Protein AF-A0A1Y3BII6-F1 (afdb_monomer_lite)

Structure (mmCIF, N/CA/C/O backbone):
data_AF-A0A1Y3BII6-F1
#
_entry.id   AF-A0A1Y3BII6-F1
#
loop_
_atom_site.group_PDB
_atom_site.id
_atom_site.type_symbol
_atom_site.label_atom_id
_atom_site.label_alt_id
_atom_site.label_comp_id
_atom_site.label_asym_id
_atom_site.label_entity_id
_atom_site.label_seq_id
_atom_site.pdbx_PDB_ins_code
_atom_site.Cartn_x
_atom_site.Cartn_y
_atom_site.Cartn_z
_atom_site.occupancy
_atom_site.B_iso_or_equiv
_atom_site.auth_seq_id
_atom_site.auth_comp_id
_atom_site.auth_asym_id
_atom_site.auth_atom_id
_atom_site.pdbx_PDB_model_num
ATOM 1 N N . ALA A 1 1 ? -15.338 7.113 1.768 1.00 63.47 1 ALA A N 1
ATOM 2 C CA . ALA A 1 1 ? -16.116 5.867 1.966 1.00 63.47 1 ALA A CA 1
ATOM 3 C C . ALA A 1 1 ? -15.302 4.733 2.622 1.00 63.47 1 ALA A C 1
ATOM 5 O O . ALA A 1 1 ? -15.828 4.063 3.497 1.00 63.47 1 ALA A O 1
ATOM 6 N N . CYS A 1 2 ? -14.020 4.535 2.284 1.00 83.38 2 CYS A N 1
ATOM 7 C CA . CYS A 1 2 ? -13.176 3.432 2.789 1.00 83.38 2 CYS A CA 1
ATOM 8 C C . CYS A 1 2 ? -12.828 3.469 4.297 1.00 83.38 2 CYS A C 1
ATOM 10 O O . CYS A 1 2 ? -12.739 2.418 4.925 1.00 83.38 2 CYS A O 1
ATOM 12 N N . VAL A 1 3 ? -12.704 4.652 4.911 1.00 86.50 3 VAL A N 1
ATOM 13 C CA . VAL A 1 3 ? -12.413 4.792 6.357 1.00 86.50 3 VAL A CA 1
ATOM 14 C C . VAL A 1 3 ? -13.491 4.141 7.234 1.00 86.50 3 VAL A C 1
ATOM 16 O O . VAL A 1 3 ? -13.168 3.458 8.205 1.00 86.50 3 VAL A O 1
ATOM 19 N N . GLY A 1 4 ? -14.768 4.291 6.865 1.00 87.62 4 GLY A N 1
ATOM 20 C CA . GLY A 1 4 ? -15.891 3.712 7.609 1.00 87.62 4 GLY A CA 1
ATOM 2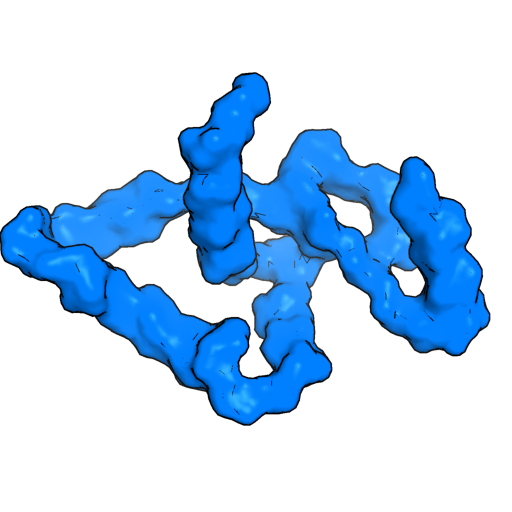1 C C . GLY A 1 4 ? -15.907 2.181 7.593 1.00 87.62 4 GLY A C 1
ATOM 22 O O . GLY A 1 4 ? -16.360 1.570 8.554 1.00 87.62 4 GLY A O 1
ATOM 23 N N . LEU A 1 5 ? -15.355 1.558 6.545 1.00 89.19 5 LEU A N 1
ATOM 24 C 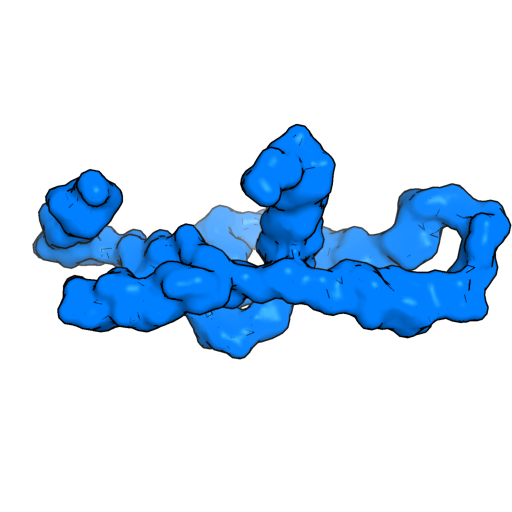CA . LEU A 1 5 ? -15.167 0.106 6.470 1.00 89.19 5 LEU A CA 1
ATOM 25 C C . LEU A 1 5 ? -13.931 -0.346 7.265 1.00 89.19 5 LEU A C 1
ATOM 27 O O . LEU A 1 5 ? -13.966 -1.358 7.964 1.00 89.19 5 LEU A O 1
ATOM 31 N N . ALA A 1 6 ? -12.846 0.424 7.185 1.00 90.44 6 ALA A N 1
ATOM 32 C CA . ALA A 1 6 ? -11.576 0.110 7.833 1.00 90.44 6 ALA A CA 1
ATOM 33 C C . ALA A 1 6 ? -11.643 0.185 9.368 1.00 90.44 6 ALA A C 1
ATOM 35 O O . ALA A 1 6 ? -11.008 -0.610 10.062 1.00 90.44 6 ALA A O 1
ATOM 36 N N . GLN A 1 7 ? -12.429 1.111 9.924 1.00 91.25 7 GLN A N 1
ATOM 37 C CA . GLN A 1 7 ? -12.538 1.306 11.374 1.00 91.25 7 GLN A CA 1
ATOM 38 C C . GLN A 1 7 ? -13.086 0.072 12.121 1.00 91.25 7 GLN A C 1
ATOM 40 O O . GLN A 1 7 ? -12.447 -0.358 13.086 1.00 91.25 7 GLN A O 1
ATOM 45 N N . PRO A 1 8 ? -14.215 -0.543 11.713 1.00 93.69 8 PRO A N 1
ATOM 46 C CA . PRO A 1 8 ? -14.685 -1.795 12.301 1.00 93.69 8 PRO A CA 1
ATOM 47 C C . PRO A 1 8 ? -13.682 -2.945 12.185 1.00 93.69 8 PRO A C 1
ATOM 49 O O . PRO A 1 8 ? -13.557 -3.727 13.123 1.00 93.69 8 PRO A O 1
ATOM 52 N N . LEU A 1 9 ? -12.967 -3.058 11.060 1.00 91.44 9 LEU A N 1
ATOM 53 C CA . LEU A 1 9 ? -11.956 -4.103 10.866 1.00 91.44 9 LEU A CA 1
ATOM 54 C C . LEU A 1 9 ? -10.799 -3.934 11.855 1.00 91.44 9 LEU A C 1
ATOM 56 O O . LEU A 1 9 ? -10.449 -4.876 12.563 1.00 91.44 9 LEU A O 1
ATOM 60 N N . LYS A 1 10 ? -10.295 -2.708 12.005 1.00 90.75 10 LYS A N 1
ATOM 61 C CA . LYS A 1 10 ? -9.259 -2.388 12.991 1.00 90.75 10 LYS A CA 1
ATOM 62 C C . LYS A 1 10 ? -9.713 -2.657 14.428 1.00 90.75 10 LYS A C 1
ATOM 64 O O . LYS A 1 10 ? -8.955 -3.225 15.207 1.00 90.75 10 LYS A O 1
ATOM 69 N N . LYS A 1 11 ? -10.959 -2.316 14.787 1.00 91.94 11 LYS A N 1
ATOM 70 C CA . LYS A 1 11 ? -11.523 -2.621 16.120 1.00 91.94 11 LYS A CA 1
ATOM 71 C C . LYS A 1 11 ? -11.599 -4.123 16.414 1.00 91.94 11 LYS A C 1
ATOM 73 O O . LYS A 1 11 ? -11.534 -4.508 17.574 1.00 91.94 11 LYS A O 1
ATOM 78 N N . ARG A 1 12 ? -11.725 -4.961 15.381 1.00 93.44 12 ARG A N 1
ATOM 79 C CA . ARG A 1 12 ? -11.701 -6.430 15.491 1.00 93.44 12 ARG A CA 1
ATOM 80 C C . ARG A 1 12 ? -10.285 -7.017 15.522 1.00 93.44 12 ARG A C 1
ATOM 82 O O . ARG A 1 12 ? -10.144 -8.232 15.545 1.00 93.44 12 ARG A O 1
ATOM 89 N N . GLY A 1 13 ? -9.252 -6.174 15.529 1.00 89.25 13 GLY A N 1
ATOM 90 C CA . GLY A 1 13 ? -7.853 -6.597 15.588 1.00 89.25 13 GLY A CA 1
ATOM 91 C C . GLY A 1 13 ? -7.218 -6.874 14.226 1.00 89.25 13 GLY A C 1
ATOM 92 O O . GLY A 1 13 ? -6.085 -7.342 14.185 1.00 89.25 13 GLY A O 1
ATOM 93 N N . HIS A 1 14 ? -7.900 -6.580 13.114 1.00 87.62 14 HIS A N 1
ATOM 94 C CA . HIS A 1 14 ? -7.280 -6.704 11.797 1.00 87.62 14 HIS A CA 1
ATOM 95 C C . HIS A 1 14 ? -6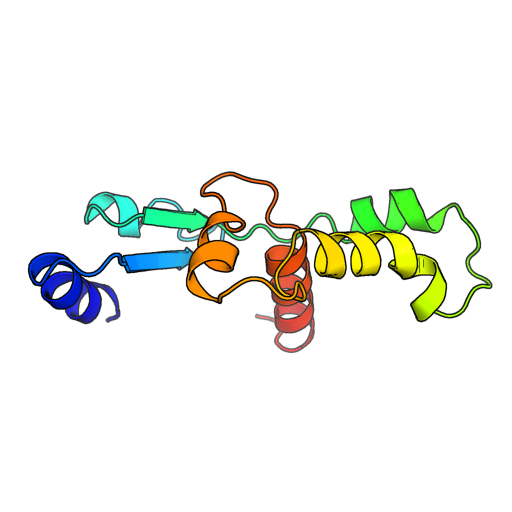.278 -5.574 11.558 1.00 87.62 14 HIS A C 1
ATOM 97 O O . HIS A 1 14 ? -6.566 -4.399 11.812 1.00 87.62 14 HIS A O 1
ATOM 103 N N . GLU A 1 15 ? -5.122 -5.926 11.003 1.00 86.19 15 GLU A N 1
ATOM 104 C CA . GLU A 1 15 ? -4.195 -4.949 10.453 1.00 86.19 15 GLU A CA 1
ATOM 105 C C . GLU A 1 15 ? -4.756 -4.400 9.137 1.00 86.19 15 GLU A C 1
ATOM 107 O O . GLU A 1 15 ? -5.084 -5.150 8.220 1.00 86.19 15 GLU A O 1
ATOM 112 N N . VAL A 1 16 ? -4.900 -3.076 9.061 1.00 88.81 16 VAL A N 1
ATOM 113 C CA . VAL A 1 16 ? -5.399 -2.380 7.873 1.00 88.81 16 VAL A CA 1
ATOM 114 C C . VAL A 1 16 ? -4.350 -1.377 7.423 1.00 88.81 16 VAL A C 1
ATOM 116 O O . VAL A 1 16 ? -3.976 -0.478 8.182 1.00 88.81 16 VAL A O 1
ATOM 119 N N . ILE A 1 17 ? -3.903 -1.542 6.182 1.00 88.12 17 ILE A N 1
ATOM 120 C CA . ILE A 1 17 ? -2.890 -0.713 5.535 1.00 88.12 17 ILE A CA 1
ATOM 121 C C . ILE A 1 17 ? -3.544 -0.039 4.328 1.00 88.12 17 ILE A C 1
ATOM 123 O O . ILE A 1 17 ? -4.134 -0.712 3.482 1.00 88.12 17 ILE A O 1
ATOM 127 N N . PHE A 1 18 ? -3.461 1.288 4.258 1.00 87.12 18 PHE A N 1
ATOM 128 C CA . PHE A 1 18 ? -3.937 2.060 3.115 1.00 87.12 18 PHE A CA 1
ATOM 129 C C . PHE A 1 18 ? -2.808 2.256 2.112 1.00 87.12 18 PHE A C 1
ATOM 131 O O . PHE A 1 18 ? -1.777 2.834 2.439 1.00 87.12 18 PHE A O 1
ATOM 138 N N . VAL A 1 19 ? -3.027 1.805 0.882 1.00 84.31 19 VAL A N 1
ATOM 139 C CA . VAL A 1 19 ? -2.147 2.097 -0.250 1.00 84.31 19 VAL A CA 1
ATOM 140 C C . VAL A 1 19 ? -2.693 3.335 -0.951 1.00 84.31 19 VAL A C 1
ATOM 142 O O . VAL A 1 19 ? -3.862 3.357 -1.337 1.00 84.31 19 VAL A O 1
ATOM 145 N N . THR A 1 20 ? -1.880 4.380 -1.065 1.00 82.44 20 THR A N 1
ATOM 146 C CA . THR A 1 20 ? -2.322 5.699 -1.534 1.00 82.44 20 THR A CA 1
ATOM 147 C C . THR A 1 20 ? -1.264 6.370 -2.402 1.00 82.44 20 THR A C 1
ATOM 149 O O . THR A 1 20 ? -0.112 5.967 -2.364 1.00 82.44 20 THR A O 1
ATOM 152 N N . ASN A 1 21 ? -1.624 7.391 -3.177 1.00 80.81 21 ASN A N 1
ATOM 153 C CA . ASN A 1 21 ? -0.648 8.230 -3.876 1.00 80.81 21 ASN A CA 1
ATOM 154 C C . ASN A 1 21 ? -0.199 9.420 -3.004 1.00 80.81 21 ASN A C 1
ATOM 156 O O . ASN A 1 21 ? -0.763 9.673 -1.935 1.00 80.81 21 ASN A O 1
ATOM 160 N N . GLU A 1 22 ? 0.793 10.175 -3.485 1.00 80.81 22 GLU A N 1
ATOM 161 C CA . GLU A 1 22 ? 1.341 11.343 -2.778 1.00 80.81 22 GLU A CA 1
ATOM 162 C C . GLU A 1 22 ? 0.291 12.426 -2.474 1.00 80.81 22 GLU A C 1
ATOM 164 O O . GLU A 1 22 ? 0.356 13.045 -1.415 1.00 80.81 22 GLU A O 1
ATOM 169 N N . PHE A 1 23 ? -0.719 12.616 -3.333 1.00 80.38 23 PHE A N 1
ATOM 170 C CA . PHE A 1 23 ? -1.768 13.628 -3.130 1.00 80.38 23 PHE A CA 1
ATOM 171 C C . PHE A 1 23 ? -2.600 13.395 -1.866 1.00 80.38 23 PHE A C 1
ATOM 173 O O . PHE A 1 23 ? -3.048 14.352 -1.237 1.00 80.38 23 PHE A O 1
ATOM 180 N N . PHE A 1 24 ? -2.810 12.134 -1.493 1.00 82.12 24 PHE A N 1
ATOM 181 C CA . PHE A 1 24 ? -3.600 11.754 -0.321 1.00 82.12 24 PHE A CA 1
ATOM 182 C C . PHE A 1 24 ? -2.732 11.335 0.876 1.00 82.12 24 PHE A C 1
ATOM 184 O O . PHE A 1 24 ? -3.272 10.852 1.874 1.00 82.12 24 PHE A O 1
ATOM 191 N N . SER A 1 25 ? -1.413 11.539 0.807 1.00 84.69 25 SER A N 1
ATOM 192 C CA . SER A 1 25 ? -0.477 11.216 1.889 1.00 84.69 25 SER A CA 1
ATOM 193 C C . SER A 1 25 ? -0.902 11.843 3.225 1.00 84.69 25 SER A C 1
ATOM 195 O O . SER A 1 25 ? -1.218 13.033 3.301 1.00 84.69 25 SER A O 1
ATOM 197 N N . GLY A 1 26 ? -0.902 11.044 4.292 1.00 84.00 26 GLY A N 1
ATOM 198 C CA . GLY A 1 26 ? -1.256 11.458 5.653 1.00 84.00 26 GLY A CA 1
ATOM 199 C C . GLY A 1 26 ? -2.758 11.652 5.891 1.00 84.00 26 GLY A C 1
ATOM 200 O O . GLY A 1 26 ? -3.169 12.133 6.952 1.00 84.00 26 GLY A O 1
ATOM 201 N N . THR A 1 27 ? -3.614 11.324 4.920 1.00 88.81 27 THR A N 1
ATOM 202 C CA . THR A 1 27 ? -5.075 11.443 5.072 1.00 88.81 27 THR A CA 1
ATOM 203 C C . THR A 1 27 ? -5.635 10.385 6.024 1.00 88.81 27 THR A C 1
ATOM 205 O O . THR A 1 27 ? -6.525 10.679 6.824 1.00 88.81 27 THR A O 1
ATOM 208 N N . TYR A 1 28 ? -5.121 9.163 5.956 1.00 89.25 28 TYR A N 1
ATOM 209 C CA . TYR A 1 28 ? -5.547 7.981 6.705 1.00 89.25 28 TYR A CA 1
ATOM 210 C C . TYR A 1 28 ? -4.787 7.796 8.032 1.00 89.25 28 TYR A C 1
ATOM 212 O O . TYR A 1 28 ? -5.365 7.269 8.989 1.00 89.25 28 TYR A O 1
ATOM 220 N N . GLU A 1 29 ? -3.561 8.310 8.148 1.00 86.62 29 GLU A N 1
ATOM 221 C CA . GLU A 1 29 ? -2.785 8.383 9.394 1.00 86.62 29 GLU A CA 1
ATOM 222 C C . GLU A 1 29 ? -3.533 9.163 10.478 1.00 86.62 29 GLU A C 1
ATOM 224 O O . GLU A 1 29 ? -3.531 8.766 11.643 1.00 86.62 29 GLU A O 1
ATOM 229 N N . LYS A 1 30 ? -4.278 10.211 10.099 1.00 87.75 30 LYS A N 1
ATOM 230 C CA . LYS A 1 30 ? -5.151 10.982 11.010 1.00 87.75 30 LYS A CA 1
ATOM 231 C C . LYS A 1 30 ? -6.227 10.126 11.683 1.00 87.75 30 LYS A C 1
ATOM 233 O O . LYS A 1 30 ? -6.702 10.462 12.763 1.00 87.75 30 LYS A O 1
ATOM 238 N N . PHE A 1 31 ? -6.607 9.010 11.063 1.00 87.44 31 PHE A N 1
ATOM 239 C CA . PHE A 1 31 ? -7.540 8.026 11.620 1.00 87.44 31 PHE A CA 1
ATOM 240 C C . PHE A 1 31 ? -6.810 6.836 12.281 1.00 87.44 31 PHE A C 1
ATOM 242 O O . PHE A 1 31 ? -7.432 5.848 12.689 1.00 87.44 31 PHE A O 1
ATOM 249 N N . GLY A 1 32 ? -5.484 6.932 12.404 1.00 87.19 32 GLY A N 1
ATOM 250 C CA . GLY A 1 32 ? -4.588 5.958 13.014 1.00 87.19 32 GLY A CA 1
ATOM 251 C C . GLY A 1 32 ? -4.294 4.738 12.143 1.00 87.19 32 GLY A C 1
ATOM 252 O O . GLY A 1 32 ? -3.939 3.694 12.694 1.00 87.19 32 GLY A O 1
ATOM 253 N N . PHE A 1 33 ? -4.524 4.789 10.831 1.00 90.56 33 PHE A N 1
ATOM 254 C CA . PHE A 1 33 ? -4.169 3.681 9.939 1.00 90.56 33 PHE A CA 1
ATOM 255 C C . PHE A 1 33 ? -2.721 3.788 9.463 1.00 90.56 33 PHE A C 1
ATOM 257 O O . PHE A 1 33 ? -2.177 4.885 9.386 1.00 90.56 33 PHE A O 1
ATOM 264 N N . LYS A 1 34 ? -2.110 2.643 9.135 1.00 87.50 34 LYS A N 1
ATOM 265 C CA . LYS A 1 34 ? -0.813 2.613 8.451 1.00 87.50 34 LYS A CA 1
ATOM 266 C C . LYS A 1 34 ? -1.014 2.996 6.988 1.00 87.50 34 LYS A C 1
ATOM 268 O O . LYS A 1 34 ? -1.976 2.538 6.367 1.00 87.50 34 LYS A O 1
ATOM 273 N N . GLU A 1 35 ? -0.095 3.778 6.440 1.00 86.81 35 GLU A N 1
ATOM 274 C CA . GLU A 1 35 ? -0.114 4.191 5.040 1.00 86.81 35 GLU A CA 1
ATOM 275 C C . GLU A 1 35 ? 1.122 3.716 4.283 1.00 86.81 35 GLU A C 1
ATOM 277 O O . GLU A 1 35 ? 2.240 3.714 4.800 1.00 86.81 35 GLU A O 1
ATOM 282 N N . ILE A 1 36 ? 0.908 3.357 3.022 1.00 84.31 36 ILE A N 1
ATOM 283 C CA . ILE A 1 36 ? 1.951 3.131 2.033 1.00 84.31 36 ILE A CA 1
ATOM 284 C C . ILE A 1 36 ? 1.693 4.103 0.896 1.00 84.31 36 ILE A C 1
ATOM 286 O O . ILE A 1 36 ? 0.761 3.935 0.107 1.00 84.31 36 ILE A O 1
ATOM 290 N N . VAL A 1 37 ? 2.526 5.138 0.845 1.00 82.44 37 VAL A N 1
ATOM 291 C CA . VAL A 1 37 ? 2.481 6.147 -0.205 1.00 82.44 37 VAL A CA 1
ATOM 292 C C . VAL A 1 37 ? 3.248 5.616 -1.409 1.00 82.44 37 VAL A C 1
ATOM 294 O O . VAL A 1 37 ? 4.478 5.540 -1.402 1.00 82.44 37 VAL A O 1
ATOM 297 N N . LEU A 1 38 ? 2.500 5.228 -2.433 1.00 75.81 38 LEU A N 1
ATOM 298 C CA . LEU A 1 38 ? 3.012 4.971 -3.763 1.00 75.81 38 LEU A CA 1
ATOM 299 C C . LEU A 1 38 ? 3.436 6.293 -4.378 1.00 75.81 38 LEU A C 1
ATOM 301 O O . LEU A 1 38 ? 2.678 7.269 -4.427 1.00 75.81 38 LEU A O 1
ATOM 305 N N . LYS A 1 39 ? 4.669 6.305 -4.854 1.00 71.00 39 LYS A N 1
ATOM 306 C CA . LYS A 1 39 ? 5.205 7.418 -5.622 1.00 71.00 39 LYS A CA 1
ATOM 307 C C . LYS A 1 39 ? 5.100 7.019 -7.079 1.00 71.00 39 LYS A C 1
ATOM 309 O O . LYS A 1 39 ? 5.245 5.835 -7.386 1.00 71.00 39 LYS A O 1
ATOM 314 N N . SER A 1 40 ? 4.882 7.990 -7.970 1.00 64.25 40 SER A N 1
ATOM 315 C CA . SER A 1 40 ? 5.216 7.715 -9.373 1.00 64.25 40 SER A CA 1
ATOM 316 C C . SER A 1 40 ? 6.673 7.286 -9.335 1.00 64.25 40 SER A C 1
ATOM 318 O O . SER A 1 40 ? 7.507 8.005 -8.759 1.00 64.25 40 SER A O 1
ATOM 320 N N . ALA A 1 41 ? 6.963 6.064 -9.771 1.00 58.56 41 ALA A N 1
ATOM 321 C CA . ALA A 1 41 ? 8.334 5.630 -9.734 1.00 58.56 41 ALA A CA 1
ATOM 322 C C . ALA A 1 41 ? 9.096 6.634 -10.591 1.00 58.56 41 ALA A C 1
ATOM 324 O O . ALA A 1 41 ? 8.629 7.143 -11.613 1.00 58.56 41 ALA A O 1
ATOM 325 N N . LYS A 1 42 ? 10.338 6.892 -10.209 1.00 53.19 42 LYS A N 1
ATOM 326 C CA . LYS A 1 42 ? 11.299 7.328 -11.206 1.00 53.19 42 LYS A CA 1
ATOM 327 C C . LYS A 1 42 ? 11.549 6.126 -12.128 1.00 53.19 42 LYS A C 1
ATOM 329 O O . LYS A 1 42 ? 12.677 5.657 -12.202 1.00 53.19 42 LYS A O 1
ATOM 334 N N . VAL A 1 43 ? 10.515 5.598 -12.797 1.00 49.84 43 VAL A N 1
ATOM 335 C CA . VAL A 1 43 ? 10.636 4.610 -13.871 1.00 49.84 43 VAL A CA 1
ATOM 336 C C . VAL A 1 43 ? 11.589 5.188 -14.892 1.00 49.84 43 VAL A C 1
ATOM 338 O O . VAL A 1 43 ? 12.485 4.485 -15.316 1.00 49.84 43 VAL A O 1
ATOM 341 N N . GLU A 1 44 ? 11.542 6.500 -15.142 1.00 49.03 44 GLU A N 1
ATOM 342 C CA . GLU A 1 44 ? 12.584 7.178 -15.904 1.00 49.03 44 GLU A CA 1
ATOM 343 C C . GLU A 1 44 ? 13.996 7.041 -15.317 1.00 49.03 44 GLU A C 1
ATOM 345 O O . GLU A 1 44 ? 14.911 6.880 -16.103 1.00 49.03 44 GLU A O 1
ATOM 350 N N . GLN A 1 45 ? 14.243 7.098 -14.000 1.00 51.28 45 GLN A N 1
ATOM 351 C CA . GLN A 1 45 ? 15.607 6.900 -13.470 1.00 51.28 45 GLN A CA 1
ATOM 352 C C . GLN A 1 45 ? 16.015 5.432 -13.422 1.00 51.28 45 GLN A C 1
ATOM 354 O O . GLN A 1 45 ? 17.170 5.147 -13.703 1.00 51.28 45 GLN A O 1
ATOM 359 N N . ILE A 1 46 ? 15.101 4.507 -13.124 1.00 52.47 46 ILE A N 1
ATOM 360 C CA . ILE A 1 46 ? 15.373 3.062 -13.157 1.00 52.47 46 ILE A CA 1
ATOM 361 C C . ILE A 1 46 ? 15.614 2.614 -14.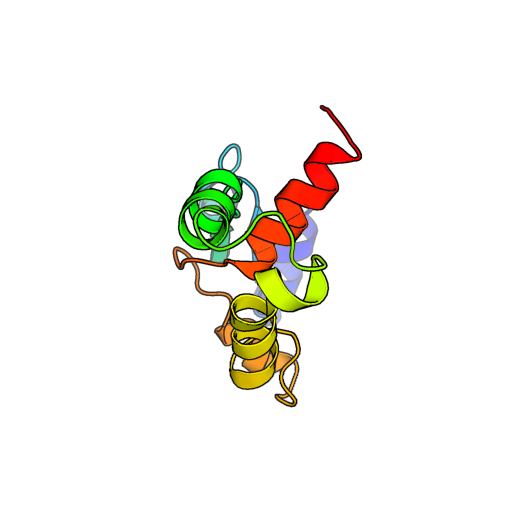608 1.00 52.47 46 ILE A C 1
ATOM 363 O O . ILE A 1 46 ? 16.552 1.868 -14.883 1.00 52.47 46 ILE A O 1
ATOM 367 N N . MET A 1 47 ? 14.828 3.129 -15.558 1.00 50.81 47 MET A N 1
ATOM 368 C CA . MET A 1 47 ? 15.014 2.916 -16.993 1.00 50.81 47 MET A CA 1
ATOM 369 C C . MET A 1 47 ? 16.189 3.711 -17.563 1.00 50.81 47 MET A C 1
ATOM 371 O O . MET A 1 47 ? 16.812 3.203 -18.478 1.00 50.81 47 MET A O 1
ATOM 375 N N . LYS A 1 48 ? 16.560 4.895 -17.052 1.00 52.47 48 LYS A N 1
ATOM 376 C CA . LYS A 1 48 ? 17.775 5.620 -17.492 1.00 52.47 48 LYS A CA 1
ATOM 377 C C . LYS A 1 48 ? 19.053 4.999 -16.918 1.00 52.47 48 LYS A C 1
ATOM 379 O O . LYS A 1 48 ? 20.015 4.853 -17.658 1.00 52.47 48 LYS A O 1
ATOM 384 N N . GLN A 1 49 ? 19.061 4.565 -15.653 1.00 50.59 49 GLN A N 1
ATOM 385 C CA . GLN A 1 49 ? 20.205 3.862 -15.048 1.00 50.59 49 GLN A CA 1
ATOM 386 C C . GLN A 1 49 ? 20.450 2.487 -15.682 1.00 50.59 49 GLN A C 1
ATOM 388 O O . GLN A 1 49 ? 21.601 2.072 -15.789 1.00 50.59 49 GLN A O 1
ATOM 393 N N . ASN A 1 50 ? 19.397 1.795 -16.132 1.00 47.53 50 ASN A N 1
ATOM 394 C CA . ASN A 1 50 ? 19.535 0.515 -16.838 1.00 47.53 50 ASN A CA 1
ATOM 395 C C . ASN A 1 50 ? 19.538 0.651 -18.373 1.00 47.53 50 ASN A C 1
ATOM 397 O O . ASN A 1 50 ? 19.992 -0.259 -19.058 1.00 47.53 50 ASN A O 1
ATOM 401 N N . GLY A 1 51 ? 19.060 1.770 -18.922 1.00 45.56 51 GLY A N 1
ATOM 402 C CA . GLY A 1 51 ? 18.890 2.014 -20.360 1.00 45.56 51 GLY A CA 1
ATOM 403 C C . GLY A 1 51 ? 20.134 2.527 -21.079 1.00 45.56 51 GLY A C 1
ATOM 404 O O . GLY A 1 51 ? 20.167 2.507 -22.305 1.00 45.56 51 GLY A O 1
ATOM 405 N N . GLU A 1 52 ? 21.190 2.907 -20.355 1.00 46.16 52 GLU A N 1
ATOM 406 C CA . GLU A 1 52 ? 22.516 3.104 -20.964 1.00 46.16 52 GLU A CA 1
ATOM 407 C C . GLU A 1 52 ? 23.199 1.780 -21.349 1.00 46.16 52 GLU A C 1
ATOM 409 O O . GLU A 1 52 ? 24.222 1.788 -22.034 1.00 46.16 52 GLU A O 1
ATOM 414 N N . LYS A 1 53 ? 22.634 0.623 -20.974 1.00 48.34 53 LYS A N 1
ATOM 415 C CA . LYS A 1 53 ? 23.125 -0.686 -21.415 1.00 48.34 53 LYS A CA 1
ATOM 416 C C . LYS A 1 53 ? 22.164 -1.302 -22.432 1.00 48.34 53 LYS A C 1
ATOM 418 O O . LYS A 1 53 ? 21.271 -2.062 -22.086 1.00 48.34 53 LYS A O 1
ATOM 423 N N . ASN A 1 54 ? 22.440 -0.988 -23.698 1.00 50.03 54 ASN A N 1
ATOM 424 C CA . ASN A 1 54 ? 21.984 -1.678 -24.908 1.00 50.03 54 ASN A CA 1
ATOM 425 C C . ASN A 1 54 ? 20.473 -1.632 -25.200 1.00 50.03 54 ASN A C 1
ATOM 427 O O . ASN A 1 54 ? 19.728 -2.572 -24.937 1.00 50.03 54 ASN A O 1
ATOM 431 N N . LEU A 1 55 ? 20.070 -0.577 -25.913 1.00 50.97 55 LEU A N 1
ATOM 432 C CA . LEU A 1 55 ? 18.776 -0.423 -26.598 1.00 50.97 55 LEU A CA 1
ATOM 433 C C . LEU A 1 55 ? 18.458 -1.520 -27.645 1.00 50.97 55 LEU A C 1
ATOM 435 O O . LEU A 1 55 ? 17.362 -1.524 -28.196 1.00 50.97 55 LEU A O 1
ATOM 439 N N . GLU A 1 56 ? 19.381 -2.449 -27.919 1.00 55.16 56 GLU A N 1
ATOM 440 C CA . GLU A 1 56 ? 19.192 -3.566 -28.858 1.00 55.16 56 GLU A CA 1
ATOM 441 C C . GLU A 1 56 ? 18.698 -4.870 -28.199 1.00 55.16 56 GLU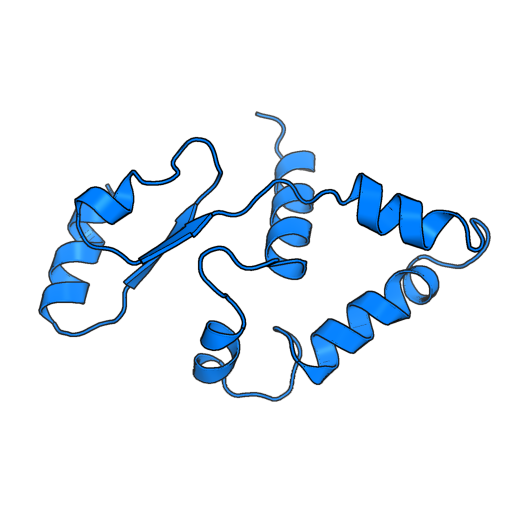 A C 1
ATOM 443 O O . GLU A 1 56 ? 18.313 -5.806 -28.903 1.00 55.16 56 GLU A O 1
ATOM 448 N N . GLU A 1 57 ? 18.675 -4.974 -26.864 1.00 55.19 57 GLU A N 1
ATOM 449 C CA . GLU A 1 57 ? 18.207 -6.194 -26.196 1.00 55.19 57 GLU A CA 1
ATOM 450 C C . GLU A 1 57 ? 16.691 -6.205 -25.953 1.00 55.19 57 GLU A C 1
ATOM 452 O O . GLU A 1 57 ? 16.094 -5.238 -25.480 1.00 55.19 57 GLU A O 1
ATOM 457 N N . HIS A 1 58 ? 16.068 -7.358 -26.227 1.00 58.31 58 HIS A N 1
ATOM 458 C CA . HIS A 1 58 ? 14.648 -7.601 -25.973 1.00 58.31 58 HIS A CA 1
ATOM 459 C C . HIS A 1 58 ? 14.274 -7.214 -24.521 1.00 58.31 58 HIS A C 1
ATOM 461 O O . HIS A 1 58 ? 15.004 -7.603 -23.603 1.00 58.31 58 HIS A O 1
ATOM 467 N N . PRO A 1 59 ? 13.129 -6.535 -24.276 1.00 52.31 59 PRO A N 1
ATOM 468 C CA . PRO A 1 59 ? 12.729 -5.992 -22.964 1.00 52.31 59 PRO A CA 1
ATOM 469 C C . PRO A 1 59 ? 12.814 -6.972 -21.783 1.00 52.31 59 PRO A C 1
ATOM 471 O O . PRO A 1 59 ? 13.022 -6.588 -20.633 1.00 52.31 59 PRO A O 1
ATOM 474 N N . SER A 1 60 ? 12.672 -8.270 -22.061 1.00 58.50 60 SER A N 1
ATOM 475 C CA . SER A 1 60 ? 12.803 -9.334 -21.061 1.00 58.50 60 SER A CA 1
ATOM 476 C C . SER A 1 60 ? 14.216 -9.468 -20.476 1.00 58.50 60 SER A C 1
ATOM 478 O O . SER A 1 60 ? 14.346 -9.892 -19.328 1.00 58.50 60 SER A O 1
ATOM 480 N N . LYS A 1 61 ? 15.265 -9.109 -21.227 1.00 59.56 61 LYS A N 1
ATOM 481 C CA . LYS A 1 61 ? 16.665 -9.151 -20.774 1.00 59.56 61 LYS A CA 1
ATOM 482 C C . LYS A 1 61 ? 17.074 -7.876 -20.047 1.00 59.56 61 LYS A C 1
ATOM 484 O O . LYS A 1 61 ? 17.675 -7.956 -18.979 1.00 59.56 61 LYS A O 1
ATOM 489 N N . SER A 1 62 ? 16.671 -6.717 -20.559 1.00 58.12 62 SER A N 1
ATOM 490 C CA . SER A 1 62 ? 16.951 -5.412 -19.946 1.00 58.12 62 SER A CA 1
ATOM 491 C C . SER A 1 62 ? 16.254 -5.228 -18.590 1.00 58.12 62 SER A C 1
ATOM 493 O O . SER A 1 62 ? 16.752 -4.504 -17.731 1.00 58.12 62 SER A O 1
ATOM 495 N N . MET A 1 63 ? 15.165 -5.962 -18.332 1.00 62.78 63 MET A N 1
ATOM 496 C CA . MET A 1 63 ? 14.520 -6.025 -17.014 1.00 62.78 63 MET A CA 1
ATOM 497 C C . MET A 1 63 ? 14.958 -7.212 -16.138 1.00 62.78 63 MET A C 1
ATOM 499 O O . MET A 1 63 ? 14.429 -7.372 -15.039 1.00 62.78 63 MET A O 1
ATOM 503 N N . ALA A 1 64 ? 15.908 -8.055 -16.560 1.00 66.88 64 ALA A N 1
ATOM 504 C CA . ALA A 1 64 ? 16.242 -9.295 -15.843 1.00 66.88 64 ALA A CA 1
ATOM 505 C C . ALA A 1 64 ? 16.671 -9.065 -14.381 1.00 66.88 64 ALA A C 1
ATOM 507 O O . ALA A 1 64 ? 16.272 -9.819 -13.498 1.00 66.88 64 ALA A O 1
ATOM 508 N N . SER A 1 65 ? 17.422 -7.993 -14.106 1.00 65.12 65 SER A N 1
ATOM 509 C CA . SER A 1 65 ? 17.835 -7.611 -12.744 1.00 65.12 65 SER A CA 1
ATOM 510 C C . SER A 1 65 ? 16.638 -7.266 -11.845 1.00 65.12 65 SER A C 1
ATOM 512 O O . SER A 1 65 ? 16.550 -7.708 -10.700 1.00 65.12 65 SER A O 1
ATOM 514 N N . VAL A 1 66 ? 15.666 -6.542 -12.402 1.00 66.38 66 VAL A N 1
ATOM 515 C CA . VAL A 1 66 ? 14.425 -6.155 -11.722 1.00 66.38 66 VAL A CA 1
ATOM 516 C C . VAL A 1 66 ? 13.549 -7.393 -11.470 1.00 66.38 66 VAL A C 1
ATOM 518 O O . VAL A 1 66 ? 13.087 -7.613 -10.352 1.00 66.38 66 VAL A O 1
ATOM 521 N N . TRP A 1 67 ? 13.405 -8.274 -12.466 1.00 67.88 67 TRP A N 1
ATOM 522 C CA . TRP A 1 67 ? 12.673 -9.539 -12.326 1.00 67.88 67 TRP A CA 1
ATOM 523 C C . TRP A 1 67 ? 13.308 -10.505 -11.322 1.00 67.88 67 TRP A C 1
ATOM 525 O O . TRP A 1 67 ? 12.583 -11.181 -10.593 1.00 67.88 67 TRP A O 1
ATOM 535 N N . ASN A 1 68 ? 14.640 -10.570 -11.261 1.00 69.81 68 ASN A N 1
ATOM 536 C CA . ASN A 1 68 ? 15.348 -11.413 -10.297 1.00 69.81 68 ASN A CA 1
ATOM 537 C C . ASN A 1 68 ? 15.146 -10.908 -8.865 1.00 69.81 68 ASN A C 1
ATOM 539 O O . ASN A 1 68 ? 14.771 -11.704 -8.009 1.00 69.81 68 ASN A O 1
ATOM 543 N N . LYS A 1 69 ? 15.240 -9.591 -8.626 1.00 67.38 69 LYS A N 1
ATOM 544 C CA . LYS A 1 69 ? 14.886 -9.002 -7.323 1.00 67.38 69 LYS A CA 1
ATOM 545 C C . LYS A 1 69 ? 13.453 -9.343 -6.904 1.00 67.38 69 LYS A C 1
ATOM 547 O O . LYS A 1 69 ? 13.218 -9.720 -5.759 1.00 67.38 69 LYS A O 1
ATOM 552 N N . PHE A 1 70 ? 12.490 -9.279 -7.828 1.00 69.19 70 PHE A N 1
ATOM 553 C CA . PHE A 1 70 ? 11.100 -9.638 -7.520 1.00 69.19 70 PHE A CA 1
ATOM 554 C C . PHE A 1 70 ? 10.891 -11.126 -7.243 1.00 69.19 70 PHE A C 1
ATOM 556 O O . PHE A 1 70 ? 9.986 -11.474 -6.479 1.00 69.19 70 PHE A O 1
ATOM 563 N N . ARG A 1 71 ? 11.697 -11.991 -7.863 1.00 69.31 71 ARG A N 1
ATOM 564 C CA . ARG A 1 71 ? 11.654 -13.443 -7.667 1.00 69.31 71 ARG A CA 1
ATOM 565 C C . ARG A 1 71 ? 12.296 -13.866 -6.345 1.00 69.31 71 ARG A C 1
ATOM 567 O O . ARG A 1 71 ? 11.797 -14.795 -5.721 1.00 69.31 71 ARG A O 1
ATOM 574 N N . GLU A 1 72 ? 13.378 -13.219 -5.933 1.00 69.50 72 GLU A N 1
ATOM 575 C CA . GLU A 1 72 ? 14.127 -13.602 -4.730 1.00 69.50 72 GLU A CA 1
ATOM 576 C C . GLU A 1 72 ? 13.473 -13.042 -3.462 1.00 69.50 72 GLU A C 1
ATOM 578 O O . GLU A 1 72 ? 13.127 -13.805 -2.558 1.00 69.50 72 GLU A O 1
ATOM 583 N N . ASP A 1 73 ? 13.186 -11.737 -3.441 1.00 63.66 73 ASP A N 1
ATOM 584 C CA . ASP A 1 73 ? 12.769 -11.028 -2.224 1.00 63.66 73 ASP A CA 1
ATOM 585 C C . ASP A 1 73 ? 11.526 -10.150 -2.400 1.00 63.66 73 ASP A C 1
ATOM 587 O O . ASP A 1 73 ? 11.225 -9.323 -1.548 1.00 63.66 73 ASP A O 1
ATOM 591 N N . GLY A 1 74 ? 10.789 -10.324 -3.498 1.00 64.25 74 GLY A N 1
ATOM 592 C CA . GLY A 1 74 ? 9.607 -9.518 -3.791 1.00 64.25 74 GLY A CA 1
ATOM 593 C C . GLY A 1 74 ? 8.307 -10.307 -3.896 1.00 64.25 74 GLY A C 1
ATOM 594 O O . GLY A 1 74 ? 8.164 -11.454 -3.467 1.00 64.25 74 GLY A O 1
ATOM 595 N N . ILE A 1 75 ? 7.329 -9.675 -4.540 1.00 66.19 75 ILE A N 1
ATOM 596 C CA . ILE A 1 75 ? 5.953 -10.170 -4.666 1.00 66.19 75 ILE A CA 1
ATOM 597 C C . ILE A 1 75 ? 5.834 -11.506 -5.427 1.00 66.19 75 ILE A C 1
ATOM 599 O O . ILE A 1 75 ? 4.887 -12.267 -5.201 1.00 66.19 75 ILE A O 1
ATOM 603 N N . LEU A 1 76 ? 6.804 -11.812 -6.300 1.00 70.75 76 LEU A N 1
ATOM 604 C CA . LEU A 1 76 ? 6.862 -13.041 -7.101 1.00 70.75 76 LEU A CA 1
ATOM 605 C C . LEU A 1 76 ? 7.657 -14.161 -6.423 1.00 70.75 76 LEU A C 1
ATOM 607 O O . LEU A 1 76 ? 7.793 -15.241 -6.997 1.00 70.75 76 LEU A O 1
ATOM 611 N N . SER A 1 77 ? 8.171 -13.924 -5.217 1.00 74.50 77 SER A N 1
ATOM 612 C CA . SER A 1 77 ? 8.855 -14.954 -4.440 1.00 74.50 77 SER A CA 1
ATOM 613 C C . SER A 1 77 ? 7.920 -16.106 -4.067 1.00 74.50 77 SER A C 1
ATOM 615 O O . SER A 1 77 ? 6.693 -15.986 -4.090 1.00 74.50 77 SER A O 1
ATOM 617 N N . GLY A 1 78 ? 8.487 -17.247 -3.681 1.00 76.62 78 GLY A N 1
ATOM 618 C CA . GLY A 1 78 ? 7.717 -18.372 -3.138 1.00 76.62 78 GLY A CA 1
ATOM 619 C C . GLY A 1 78 ? 7.175 -18.139 -1.721 1.00 76.62 78 GLY A C 1
ATOM 620 O O . GLY A 1 78 ? 6.552 -19.040 -1.166 1.00 76.62 78 GLY A O 1
ATOM 621 N N . LYS A 1 79 ? 7.423 -16.965 -1.117 1.00 79.19 79 LYS A N 1
ATOM 622 C CA . LYS A 1 79 ? 7.062 -16.671 0.276 1.00 79.19 79 LYS A CA 1
ATOM 623 C C . LYS A 1 79 ? 5.532 -16.618 0.465 1.00 79.19 79 LYS A C 1
ATOM 625 O O . LYS A 1 79 ? 4.808 -16.225 -0.460 1.00 79.19 79 LYS A O 1
ATOM 630 N N . PRO A 1 80 ? 5.007 -16.979 1.648 1.00 78.56 80 PRO A N 1
ATOM 631 C CA . PRO A 1 80 ? 3.598 -16.789 1.981 1.00 78.56 80 PRO A CA 1
ATOM 632 C C . PRO A 1 80 ? 3.148 -15.334 1.796 1.00 78.56 80 PRO A C 1
ATOM 634 O O . PRO A 1 80 ? 3.894 -14.397 2.078 1.00 78.56 80 PRO A O 1
ATOM 637 N N . SER A 1 81 ? 1.895 -15.123 1.380 1.00 73.25 81 SER A N 1
ATOM 638 C CA . SER A 1 81 ? 1.356 -13.780 1.096 1.00 73.25 81 SER A CA 1
ATOM 639 C C . SER A 1 81 ? 1.465 -12.804 2.273 1.00 73.25 81 SER A C 1
ATOM 641 O O . SER A 1 81 ? 1.621 -11.608 2.059 1.00 73.25 81 SER A O 1
ATOM 643 N N . ILE A 1 82 ? 1.403 -13.305 3.511 1.00 72.19 82 ILE A N 1
ATOM 644 C CA . ILE A 1 82 ? 1.529 -12.485 4.723 1.00 72.19 82 ILE A CA 1
ATOM 645 C C . ILE A 1 82 ? 2.957 -11.973 4.946 1.00 72.19 82 ILE A C 1
ATOM 647 O O . ILE A 1 82 ? 3.143 -10.861 5.429 1.00 72.19 82 ILE A O 1
ATOM 651 N N . GLU A 1 83 ? 3.965 -12.753 4.560 1.00 71.38 83 GLU A N 1
ATOM 652 C CA . GLU A 1 83 ? 5.371 -12.351 4.646 1.00 71.38 83 GLU A CA 1
ATOM 653 C C . GLU A 1 83 ? 5.699 -11.344 3.547 1.00 71.38 83 GLU A C 1
ATOM 655 O O . GLU A 1 83 ? 6.336 -10.332 3.814 1.00 71.38 83 GLU A O 1
ATOM 660 N N . LYS A 1 84 ? 5.145 -11.541 2.346 1.00 73.31 84 LYS A N 1
ATOM 661 C CA . LYS A 1 84 ? 5.282 -10.597 1.226 1.00 73.31 84 LYS A CA 1
ATOM 662 C C . LYS A 1 84 ? 4.735 -9.204 1.530 1.00 73.31 84 LYS A C 1
ATOM 664 O O . LYS A 1 84 ? 5.216 -8.224 0.977 1.00 73.31 84 LYS A O 1
ATOM 669 N N . ILE A 1 85 ? 3.729 -9.090 2.402 1.00 70.50 85 ILE A N 1
ATOM 670 C CA . ILE A 1 85 ? 3.214 -7.786 2.856 1.00 70.50 85 ILE A CA 1
ATOM 671 C C . ILE A 1 85 ? 4.274 -7.018 3.657 1.00 70.50 85 ILE A C 1
ATOM 673 O O . ILE A 1 85 ? 4.266 -5.792 3.647 1.00 70.50 85 ILE A O 1
ATOM 677 N N . GLN A 1 86 ? 5.218 -7.699 4.310 1.00 68.31 86 GLN A N 1
ATOM 678 C CA . GLN A 1 86 ? 6.298 -7.039 5.052 1.00 68.31 86 GLN A CA 1
ATOM 679 C C . GLN A 1 86 ? 7.336 -6.390 4.126 1.00 68.31 86 GLN A C 1
ATOM 681 O O . GLN A 1 86 ? 8.005 -5.436 4.532 1.00 68.31 86 GLN A O 1
ATOM 686 N N . ASP A 1 87 ? 7.4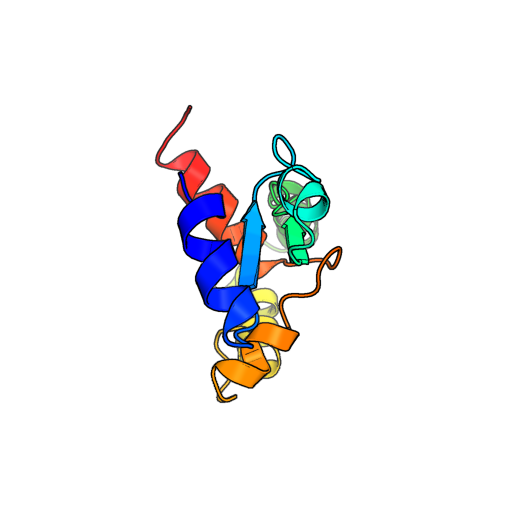32 -6.858 2.878 1.00 64.94 87 ASP A N 1
ATOM 687 C CA . ASP A 1 87 ? 8.270 -6.243 1.843 1.00 64.94 87 ASP A CA 1
ATOM 688 C C . ASP A 1 87 ? 7.704 -4.879 1.405 1.00 64.94 87 ASP A C 1
ATOM 690 O O . ASP A 1 87 ? 8.445 -4.006 0.950 1.00 64.94 87 ASP A O 1
ATOM 694 N N . PHE A 1 88 ? 6.405 -4.645 1.626 1.00 64.62 88 PHE A N 1
ATOM 695 C CA . PHE A 1 88 ? 5.762 -3.347 1.449 1.00 64.62 88 PHE A CA 1
ATOM 696 C C . PHE A 1 88 ? 6.014 -2.455 2.672 1.00 64.62 88 PHE A C 1
ATOM 698 O O . PHE A 1 88 ? 5.185 -2.317 3.576 1.00 64.62 88 PHE A O 1
ATOM 705 N N . LYS A 1 89 ? 7.192 -1.831 2.721 1.00 62.03 89 LYS A N 1
ATOM 706 C CA . LYS A 1 89 ? 7.554 -0.930 3.822 1.00 62.03 89 LYS A CA 1
ATOM 707 C C . LYS A 1 89 ? 6.903 0.441 3.637 1.00 62.03 89 LYS A C 1
ATOM 709 O O . LYS A 1 89 ? 7.080 1.102 2.610 1.00 62.03 89 LYS A O 1
ATOM 714 N N . ALA A 1 90 ? 6.199 0.906 4.669 1.00 54.00 90 ALA A N 1
ATOM 715 C CA . ALA A 1 90 ? 5.756 2.294 4.773 1.00 54.00 90 ALA A CA 1
ATOM 716 C C . ALA A 1 90 ? 6.980 3.226 4.697 1.00 54.00 90 ALA A C 1
ATOM 718 O O . ALA A 1 90 ? 7.918 3.088 5.481 1.00 54.00 90 ALA A O 1
ATOM 719 N N . GLY A 1 91 ? 7.006 4.122 3.705 1.00 50.97 91 GLY A N 1
ATOM 720 C CA . GLY A 1 91 ? 8.143 5.013 3.437 1.00 50.97 91 GLY A CA 1
ATOM 721 C C . GLY A 1 91 ? 9.363 4.363 2.761 1.00 50.97 91 GLY A C 1
ATOM 722 O O . GLY A 1 91 ? 10.348 5.059 2.527 1.00 50.97 91 GLY A O 1
ATOM 723 N N . GLY A 1 92 ? 9.316 3.065 2.436 1.00 57.53 92 GLY A N 1
ATOM 724 C CA . GLY A 1 92 ? 10.369 2.367 1.692 1.00 57.53 92 GLY A CA 1
ATOM 725 C C . GLY A 1 92 ? 10.287 2.570 0.174 1.00 57.53 92 GLY A C 1
ATOM 726 O O . GLY A 1 92 ? 9.271 3.020 -0.363 1.00 57.53 92 GLY A O 1
ATOM 727 N N . GLU A 1 93 ? 11.359 2.208 -0.535 1.00 60.78 93 GLU A N 1
ATOM 728 C CA . GLU A 1 93 ? 11.379 2.157 -2.002 1.00 60.78 93 GLU A CA 1
ATOM 729 C C . GLU A 1 93 ? 10.567 0.947 -2.495 1.00 60.78 93 GLU A C 1
ATOM 731 O O . GLU A 1 93 ? 11.087 -0.139 -2.731 1.00 60.78 93 GLU A O 1
ATOM 736 N N . ASN A 1 94 ? 9.250 1.128 -2.624 1.00 69.62 94 ASN A N 1
ATOM 737 C CA . ASN A 1 94 ? 8.313 0.109 -3.108 1.00 69.62 94 ASN A CA 1
ATOM 738 C C . ASN A 1 94 ? 8.376 -0.030 -4.647 1.00 69.62 94 ASN A C 1
ATOM 740 O O . ASN A 1 94 ? 7.384 0.210 -5.337 1.00 69.62 94 ASN A O 1
ATOM 744 N N . GLU A 1 95 ? 9.547 -0.384 -5.192 1.00 68.25 95 GLU A N 1
ATOM 745 C CA . GLU A 1 95 ? 9.861 -0.366 -6.637 1.00 68.25 95 GLU A CA 1
ATOM 746 C C . GLU A 1 95 ? 8.791 -1.044 -7.512 1.00 68.25 95 GLU A C 1
ATOM 748 O O . GLU A 1 95 ? 8.337 -0.453 -8.489 1.00 68.25 95 GLU A O 1
ATOM 753 N N . PHE A 1 96 ? 8.332 -2.249 -7.147 1.00 69.06 96 PHE A N 1
ATOM 754 C CA . PHE A 1 96 ? 7.304 -2.967 -7.915 1.00 69.06 96 PHE A CA 1
ATOM 755 C C . PHE A 1 96 ? 5.948 -2.261 -7.898 1.00 69.06 96 PHE A C 1
ATOM 757 O O . PHE A 1 96 ? 5.286 -2.130 -8.924 1.00 69.06 96 PHE A O 1
ATOM 764 N N . ALA A 1 97 ? 5.518 -1.827 -6.715 1.00 70.94 97 ALA A N 1
ATOM 765 C CA . ALA A 1 97 ? 4.221 -1.194 -6.534 1.00 70.94 97 ALA A CA 1
ATOM 766 C C . ALA A 1 97 ? 4.160 0.139 -7.285 1.00 70.94 97 ALA A C 1
ATOM 768 O O . ALA A 1 97 ? 3.151 0.447 -7.913 1.00 70.94 97 ALA A O 1
ATOM 769 N N . ASN A 1 98 ? 5.270 0.878 -7.277 1.00 70.62 98 ASN A N 1
ATOM 770 C CA . ASN A 1 98 ? 5.416 2.111 -8.034 1.00 70.62 98 ASN A CA 1
ATOM 771 C C . ASN A 1 98 ? 5.447 1.843 -9.555 1.00 70.62 98 ASN A C 1
ATOM 773 O O . ASN A 1 98 ? 4.790 2.560 -10.301 1.00 70.62 98 ASN A O 1
ATOM 777 N N . LEU A 1 99 ? 6.123 0.779 -10.019 1.00 69.25 99 LEU A N 1
ATOM 778 C CA . LEU A 1 99 ? 6.113 0.369 -11.434 1.00 69.25 99 LEU A CA 1
ATOM 779 C C . LEU A 1 99 ? 4.696 0.016 -11.920 1.00 69.25 99 LEU A C 1
ATOM 781 O O . LEU A 1 99 ? 4.277 0.445 -12.992 1.00 69.25 99 LEU A O 1
ATOM 785 N N . MET A 1 100 ? 3.946 -0.751 -11.123 1.00 70.50 100 MET A N 1
ATOM 786 C CA . MET A 1 100 ? 2.556 -1.103 -11.429 1.00 70.50 100 MET A CA 1
ATOM 787 C C . MET A 1 100 ? 1.643 0.127 -11.407 1.00 70.50 100 MET A C 1
ATOM 789 O O . MET A 1 100 ? 0.763 0.249 -12.256 1.00 70.50 100 MET A O 1
ATOM 793 N N . TYR A 1 101 ? 1.855 1.043 -10.457 1.00 69.50 101 TYR A N 1
ATOM 794 C CA . TYR A 1 101 ? 1.111 2.298 -10.369 1.00 69.50 101 TYR A CA 1
ATOM 795 C C . TYR A 1 101 ? 1.292 3.162 -11.622 1.00 69.50 101 TYR A C 1
ATOM 797 O O . TYR A 1 101 ? 0.296 3.622 -12.181 1.00 69.50 101 TYR A O 1
ATOM 805 N N . ASP A 1 102 ? 2.525 3.320 -12.109 1.00 65.94 102 ASP A N 1
ATOM 806 C CA . ASP A 1 102 ? 2.790 4.080 -13.336 1.00 65.94 102 ASP A CA 1
ATOM 807 C C . ASP A 1 102 ? 2.184 3.405 -14.572 1.00 65.94 102 ASP A C 1
ATOM 809 O O . ASP A 1 102 ? 1.533 4.072 -15.374 1.00 65.94 102 ASP A O 1
ATOM 813 N N . GLY A 1 103 ? 2.281 2.075 -14.683 1.00 63.09 103 GLY A N 1
ATOM 814 C CA . GLY A 1 103 ? 1.652 1.344 -15.789 1.00 63.09 103 GLY A CA 1
ATOM 815 C C . GLY A 1 103 ? 0.128 1.516 -15.848 1.00 63.09 103 GLY A C 1
ATOM 816 O O . GLY A 1 103 ? -0.446 1.602 -16.933 1.00 63.09 103 GLY A O 1
ATOM 817 N N . VAL A 1 104 ? -0.540 1.604 -14.693 1.00 65.94 104 VAL A N 1
ATOM 818 C CA . VAL A 1 104 ? -1.989 1.867 -14.617 1.00 65.94 104 VAL A CA 1
ATOM 819 C C . VAL A 1 104 ? -2.312 3.334 -14.913 1.00 65.94 104 VAL A C 1
ATOM 821 O O . VAL A 1 104 ? -3.314 3.617 -15.571 1.00 65.94 104 VAL A O 1
ATOM 824 N N . LYS A 1 105 ? -1.469 4.269 -14.462 1.00 63.22 105 LYS A N 1
ATOM 825 C CA . LYS A 1 105 ? -1.616 5.704 -14.738 1.00 63.22 105 LYS A CA 1
ATOM 826 C C . LYS A 1 105 ? -1.527 6.009 -16.238 1.00 63.22 105 LYS A C 1
ATOM 828 O O . LYS A 1 105 ? -2.337 6.786 -16.732 1.00 63.22 105 LYS A O 1
ATOM 833 N N . ASP A 1 106 ? -0.612 5.368 -16.963 1.00 59.62 106 ASP A N 1
ATOM 834 C CA . ASP A 1 106 ? -0.449 5.567 -18.412 1.00 59.62 106 ASP A CA 1
ATOM 835 C C . ASP A 1 106 ? -1.645 5.041 -19.227 1.00 59.62 106 ASP A C 1
ATOM 837 O O . ASP A 1 106 ? -1.980 5.593 -20.274 1.00 59.62 106 ASP A O 1
ATOM 841 N N . GLN A 1 107 ? -2.325 3.995 -18.744 1.00 59.66 107 GLN A N 1
ATOM 842 C CA . GLN A 1 107 ? -3.531 3.452 -19.389 1.00 59.66 107 GLN A CA 1
ATOM 843 C C . GLN A 1 107 ? -4.794 4.272 -19.092 1.00 59.66 107 GLN A C 1
ATOM 845 O O . GLN A 1 107 ? -5.773 4.199 -19.838 1.00 59.66 107 GLN A O 1
ATOM 850 N N . HIS A 1 108 ? -4.770 5.063 -18.019 1.00 53.91 108 HIS A N 1
ATOM 851 C CA . HIS A 1 108 ? -5.878 5.905 -17.584 1.00 53.91 108 HIS A CA 1
ATOM 852 C C . HIS A 1 108 ? -5.376 7.315 -17.252 1.00 53.91 108 HIS A C 1
ATOM 854 O O . HIS A 1 108 ? -5.305 7.670 -16.069 1.00 53.91 108 HIS A O 1
ATOM 860 N N . PRO A 1 109 ? -5.029 8.122 -18.276 1.00 52.34 109 PRO A N 1
ATOM 861 C CA . PRO A 1 109 ? -4.659 9.512 -18.059 1.00 52.34 109 PRO A CA 1
ATOM 862 C C . PRO A 1 109 ? -5.826 10.237 -17.379 1.00 52.34 109 PRO A C 1
ATOM 864 O O . PRO A 1 109 ? -6.955 10.212 -17.871 1.00 52.34 109 PRO A O 1
ATOM 867 N N . GLN A 1 110 ? -5.545 10.805 -16.206 1.00 52.25 110 GLN A N 1
ATOM 868 C CA . GLN A 1 110 ? -6.451 11.677 -15.454 1.00 52.25 110 GLN A CA 1
ATOM 869 C C . GLN A 1 110 ? -6.429 13.079 -16.058 1.00 52.25 110 GLN A C 1
ATOM 871 O O . GLN A 1 110 ? -5.305 13.576 -16.306 1.00 52.25 110 GLN A O 1
#

Foldseek 3Di:
DVLVVVVVCVVVVDQDEAEEEPVCPPVCVVVVHHYQHQYLPVPVVVCVVLVVPDPPDDPCVSCVVVVVCCCPLEPVDPDPPVVNVVVRDRVDPPPVVNVVVNVVCVVPPD

Sequence (110 aa):
ACVGLAQPLKKRGHEVIFVTNEFFSGTYEKFGFKEIVLKSAKVEQIMKQNGEKNLEEHPSKSMASVWNKFREDGILSGKPSIEKIQDFKAGGENEFANLMYDGVKDQHPQ

Radius of gyration: 16.7 Å; chains: 1; bounding box: 39×32×45 Å

Organism: Euroglyphus maynei (NCBI:txid6958)

Secondary structure (DSSP, 8-state):
-HHHHHHHHHHTT---EEEEEGGGTTTTGGGT-EEEEEPPP-HHHHHHHHHTS-TTS-HHHHTHHHHHHHHHHSTTSSS-HHHHHHHS-TTS--HHHHHHHHHHHHHS--

pLDDT: mean 70.45, std 13.76, range [45.56, 93.69]